Protein AF-A0A950BXN5-F1 (afdb_monomer)

Mean predicted aligned error: 14.39 Å

pLDDT: mean 83.53, std 15.26, range [41.88, 97.62]

Structure (mmCIF, N/CA/C/O backbone):
data_AF-A0A950BXN5-F1
#
_entry.id   AF-A0A950BXN5-F1
#
loop_
_atom_site.group_PDB
_atom_site.id
_atom_site.type_symbol
_atom_site.label_atom_id
_atom_site.label_alt_id
_atom_site.label_comp_id
_atom_site.label_asym_id
_atom_site.label_entity_id
_atom_site.label_seq_id
_atom_site.pdbx_PDB_ins_code
_atom_site.Cartn_x
_atom_site.Cartn_y
_atom_site.Cartn_z
_atom_site.occupancy
_atom_site.B_iso_or_equiv
_atom_site.auth_seq_id
_atom_site.auth_comp_id
_atom_site.auth_asym_id
_atom_site.auth_atom_id
_atom_site.pdbx_PDB_model_num
ATOM 1 N N . MET A 1 1 ? -5.706 -12.741 -24.088 1.00 55.06 1 MET A N 1
ATOM 2 C CA . MET A 1 1 ? -5.940 -11.316 -23.768 1.00 55.06 1 MET A CA 1
ATOM 3 C C . MET A 1 1 ? -4.566 -10.677 -23.609 1.00 55.06 1 MET A C 1
ATOM 5 O O . MET A 1 1 ? -3.780 -11.213 -22.836 1.00 55.06 1 MET A O 1
ATOM 9 N N . MET A 1 2 ? -4.223 -9.656 -24.397 1.00 66.12 2 MET A N 1
ATOM 10 C CA . MET A 1 2 ? -2.926 -8.974 -24.275 1.00 66.12 2 MET A CA 1
ATOM 11 C C . MET A 1 2 ? -2.926 -8.152 -22.983 1.00 66.12 2 MET A C 1
ATOM 13 O O . MET A 1 2 ? -3.898 -7.453 -22.706 1.00 66.12 2 MET A O 1
ATOM 17 N N . LYS A 1 3 ? -1.883 -8.296 -22.162 1.00 70.12 3 LYS A N 1
ATOM 18 C CA . LYS A 1 3 ? -1.741 -7.557 -20.900 1.00 70.12 3 LYS A CA 1
ATOM 19 C C . LYS A 1 3 ? -0.970 -6.273 -21.150 1.00 70.12 3 LYS A C 1
ATOM 21 O O . LYS A 1 3 ? 0.049 -6.331 -21.824 1.00 70.12 3 LYS A O 1
ATOM 26 N N . THR A 1 4 ? -1.409 -5.165 -20.566 1.00 80.88 4 THR A N 1
ATOM 27 C CA . THR A 1 4 ? -0.630 -3.923 -20.519 1.00 80.88 4 THR A CA 1
ATOM 28 C C . THR A 1 4 ? 0.724 -4.178 -19.858 1.00 80.88 4 THR A C 1
ATOM 30 O O . THR A 1 4 ? 0.794 -4.851 -18.828 1.00 80.88 4 THR A O 1
ATOM 33 N N . ILE A 1 5 ? 1.792 -3.651 -20.457 1.00 85.06 5 ILE A N 1
ATOM 34 C CA . ILE A 1 5 ? 3.143 -3.681 -19.890 1.00 85.06 5 ILE A CA 1
ATOM 35 C C . ILE A 1 5 ? 3.473 -2.314 -19.300 1.00 85.06 5 ILE A C 1
ATOM 37 O O . ILE A 1 5 ? 3.019 -1.291 -19.810 1.00 85.06 5 ILE A O 1
ATOM 41 N N . HIS A 1 6 ? 4.301 -2.300 -18.262 1.00 83.25 6 HIS A N 1
ATOM 42 C CA . HIS A 1 6 ? 4.883 -1.071 -17.735 1.00 83.25 6 HIS A CA 1
ATOM 43 C C . HIS A 1 6 ? 6.319 -0.951 -18.233 1.00 83.25 6 HIS A C 1
ATOM 45 O O . HIS A 1 6 ? 7.028 -1.951 -18.383 1.00 83.25 6 HIS A O 1
ATOM 51 N N . ALA A 1 7 ? 6.747 0.273 -18.506 1.00 84.69 7 ALA A N 1
ATOM 52 C CA . ALA A 1 7 ? 8.086 0.558 -18.983 1.00 84.69 7 ALA A CA 1
ATOM 53 C C . ALA A 1 7 ? 8.568 1.897 -18.434 1.00 84.69 7 ALA A C 1
ATOM 55 O O . ALA A 1 7 ? 7.769 2.786 -18.148 1.00 84.69 7 ALA A O 1
ATOM 56 N N . VAL A 1 8 ? 9.883 2.034 -18.315 1.00 84.62 8 VAL A N 1
ATOM 57 C CA . VAL A 1 8 ? 10.537 3.261 -17.862 1.00 84.62 8 VAL A CA 1
ATOM 58 C C . VAL A 1 8 ? 11.282 3.920 -19.012 1.00 84.62 8 VAL A C 1
ATOM 60 O O . VAL A 1 8 ? 11.835 3.245 -19.883 1.00 84.62 8 VAL A O 1
ATOM 63 N N . TRP A 1 9 ? 11.323 5.250 -19.006 1.00 85.25 9 TRP A N 1
ATOM 64 C CA . TRP A 1 9 ? 12.126 6.012 -19.954 1.00 85.25 9 TRP A CA 1
ATOM 65 C C . TRP A 1 9 ? 13.570 6.111 -19.456 1.00 85.25 9 TRP A C 1
ATOM 67 O O . TRP A 1 9 ? 13.847 6.778 -18.459 1.00 85.25 9 TRP A O 1
ATOM 77 N N . LYS A 1 10 ? 14.512 5.456 -20.141 1.00 78.19 10 LYS A N 1
ATOM 78 C CA . LYS A 1 10 ? 15.935 5.449 -19.774 1.00 78.19 10 LYS A CA 1
ATOM 79 C C . LYS A 1 10 ? 16.797 5.710 -20.999 1.00 78.19 10 LYS A C 1
ATOM 81 O O . LYS A 1 10 ? 16.741 4.966 -21.969 1.00 78.19 10 LYS A O 1
ATOM 86 N N . ASN A 1 11 ? 17.612 6.765 -20.953 1.00 90.81 11 ASN A N 1
ATOM 87 C CA . ASN A 1 11 ? 18.535 7.142 -22.035 1.00 90.81 11 ASN A CA 1
ATOM 88 C C . ASN A 1 11 ? 17.865 7.271 -23.418 1.00 90.81 11 ASN A C 1
ATOM 90 O O . ASN A 1 11 ? 18.434 6.865 -24.428 1.00 90.81 11 ASN A O 1
ATOM 94 N N . GLY A 1 12 ? 16.646 7.815 -23.469 1.00 91.00 12 GLY A N 1
ATOM 95 C CA . GLY A 1 12 ? 15.909 7.967 -24.726 1.00 91.00 12 GLY A CA 1
ATOM 96 C C . GLY A 1 12 ? 15.242 6.684 -25.231 1.00 91.00 12 GLY A C 1
ATOM 97 O O . GLY A 1 12 ? 14.834 6.633 -26.388 1.00 91.00 12 GLY A O 1
ATOM 98 N N . GLN A 1 13 ? 15.161 5.644 -24.396 1.00 92.81 13 GLN A N 1
ATOM 99 C CA . GLN A 1 13 ? 14.571 4.352 -24.737 1.00 92.81 13 GLN A CA 1
ATOM 100 C C . GLN A 1 13 ? 13.458 3.975 -23.757 1.00 92.81 13 GLN A C 1
ATOM 102 O O . GLN A 1 13 ? 13.534 4.276 -22.565 1.00 92.81 13 GLN A O 1
ATOM 107 N N . ILE A 1 14 ? 12.447 3.271 -24.268 1.00 90.06 14 ILE A N 1
ATOM 108 C CA . ILE A 1 14 ? 11.389 2.637 -23.477 1.00 90.06 14 ILE A CA 1
ATOM 109 C C . ILE A 1 14 ? 11.909 1.270 -23.034 1.00 90.06 14 ILE A C 1
ATOM 111 O O . ILE A 1 14 ? 12.156 0.403 -23.871 1.00 90.06 14 ILE A O 1
ATOM 115 N N . VAL A 1 15 ? 12.085 1.075 -21.730 1.00 88.06 15 VAL A N 1
ATOM 116 C CA . VAL A 1 15 ? 12.608 -0.169 -21.155 1.00 88.06 15 VAL A CA 1
ATOM 117 C C . VAL A 1 15 ? 11.495 -0.861 -20.370 1.00 88.06 15 VAL A C 1
ATOM 119 O O . VAL A 1 15 ? 11.110 -0.350 -19.318 1.00 88.06 15 VAL A O 1
ATOM 122 N N . PRO A 1 16 ? 10.959 -1.999 -20.848 1.00 88.06 16 PRO A N 1
ATOM 123 C CA . PRO A 1 16 ? 9.963 -2.767 -20.108 1.00 88.06 16 PRO A CA 1
ATOM 124 C C . PRO A 1 16 ? 10.475 -3.177 -18.725 1.00 88.06 16 PRO A C 1
ATOM 126 O O . PRO A 1 16 ? 11.631 -3.574 -18.578 1.00 88.06 16 PRO A O 1
ATOM 129 N N . THR A 1 17 ? 9.612 -3.122 -17.713 1.00 83.06 17 THR A N 1
ATOM 130 C CA . THR A 1 17 ? 9.955 -3.564 -16.350 1.00 83.06 17 THR A CA 1
ATOM 131 C C . THR A 1 17 ? 9.913 -5.086 -16.196 1.00 83.06 17 THR A C 1
ATOM 133 O O . THR A 1 17 ? 10.417 -5.625 -15.213 1.00 83.06 17 THR A O 1
ATOM 136 N N . GLN A 1 18 ? 9.325 -5.791 -17.167 1.00 80.62 18 GLN A N 1
ATOM 137 C CA . GLN A 1 18 ? 9.209 -7.249 -17.218 1.00 80.62 18 GLN A CA 1
ATOM 138 C C . GLN A 1 18 ? 9.393 -7.746 -18.663 1.00 80.62 18 GLN A C 1
ATOM 140 O O . GLN A 1 18 ? 9.170 -6.972 -19.598 1.00 80.62 18 GLN A O 1
ATOM 145 N N . PRO A 1 19 ? 9.771 -9.023 -18.875 1.00 83.25 19 PRO A N 1
ATOM 146 C CA . PRO A 1 19 ? 9.832 -9.613 -20.210 1.00 83.25 19 PRO A CA 1
ATOM 147 C C . PRO A 1 19 ? 8.496 -9.504 -20.956 1.00 83.25 19 PRO A C 1
ATOM 149 O O . PRO A 1 19 ? 7.436 -9.780 -20.392 1.00 83.25 19 PRO A O 1
ATOM 152 N N . VAL A 1 20 ? 8.559 -9.129 -22.234 1.00 87.06 20 VAL A N 1
ATOM 153 C CA . VAL A 1 20 ? 7.390 -8.949 -23.104 1.00 87.06 20 VAL A CA 1
ATOM 154 C C . VAL A 1 20 ? 7.453 -9.978 -24.221 1.00 87.06 20 VAL A C 1
ATOM 156 O O . VAL A 1 20 ? 8.403 -9.986 -24.996 1.00 87.06 20 VAL A O 1
ATOM 159 N N . ASP A 1 21 ? 6.435 -10.829 -24.300 1.00 88.62 21 ASP A N 1
ATOM 160 C CA . ASP A 1 21 ? 6.311 -11.875 -25.320 1.00 88.62 21 ASP A CA 1
ATOM 161 C C . ASP A 1 21 ? 5.147 -11.543 -26.263 1.00 88.62 21 ASP A C 1
ATOM 163 O O . ASP A 1 21 ? 4.071 -12.144 -26.220 1.00 88.62 21 ASP A O 1
ATOM 167 N N . TRP A 1 22 ? 5.313 -10.469 -27.038 1.00 88.62 22 TRP A N 1
ATOM 168 C CA . TRP A 1 22 ? 4.340 -10.050 -28.047 1.00 88.62 22 TRP A CA 1
ATOM 169 C C . TRP A 1 22 ? 4.816 -10.433 -29.449 1.00 88.62 22 TRP A C 1
ATOM 171 O O . TRP A 1 22 ? 6.018 -10.370 -29.711 1.00 88.62 22 TRP A O 1
ATOM 181 N N . PRO A 1 23 ? 3.897 -10.787 -30.371 1.00 89.75 23 PRO A N 1
ATOM 182 C CA . PRO A 1 23 ? 4.262 -11.104 -31.746 1.00 89.75 23 PRO A CA 1
ATOM 183 C C . PRO A 1 23 ? 5.030 -9.964 -32.420 1.00 89.75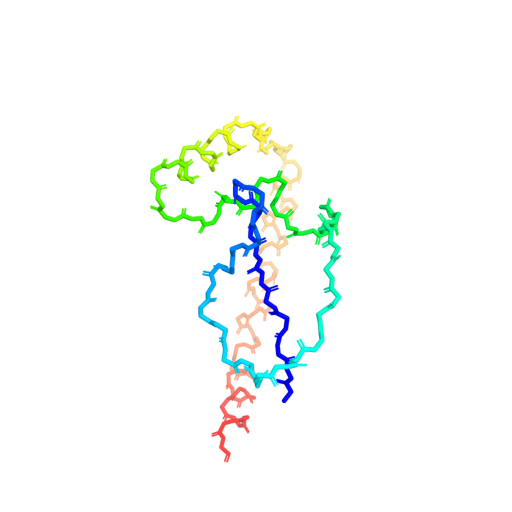 23 PRO A C 1
ATOM 185 O O . PRO A 1 23 ? 4.754 -8.781 -32.195 1.00 89.75 23 PRO A O 1
ATOM 188 N N . GLU A 1 24 ? 5.960 -10.322 -33.297 1.00 91.38 24 GLU A N 1
ATOM 189 C CA . GLU A 1 24 ? 6.697 -9.349 -34.096 1.00 91.38 24 GLU A CA 1
ATOM 190 C C . GLU A 1 24 ? 5.742 -8.492 -34.948 1.00 91.38 24 GLU A C 1
ATOM 192 O O . GLU A 1 24 ? 4.745 -8.980 -35.482 1.00 91.38 24 GLU A O 1
ATOM 197 N N . GLY A 1 25 ? 6.029 -7.191 -35.050 1.00 91.88 25 GLY A N 1
ATOM 198 C CA . GLY A 1 25 ? 5.187 -6.237 -35.777 1.00 91.88 25 GLY A CA 1
ATOM 199 C C . GLY A 1 25 ? 3.959 -5.736 -35.006 1.00 91.88 25 GLY A C 1
ATOM 200 O O . GLY A 1 25 ? 3.146 -5.011 -35.578 1.00 91.88 25 GLY A O 1
ATOM 201 N N . THR A 1 26 ? 3.816 -6.076 -33.719 1.00 90.38 26 THR A N 1
ATOM 202 C CA . THR A 1 26 ? 2.750 -5.520 -32.867 1.00 90.38 26 THR A CA 1
ATOM 203 C C . THR A 1 26 ? 2.878 -3.994 -32.782 1.00 90.38 26 THR A C 1
ATOM 205 O O . THR A 1 26 ? 3.881 -3.470 -32.299 1.00 90.38 26 THR A O 1
ATOM 208 N N . ALA A 1 27 ? 1.856 -3.273 -33.250 1.00 90.81 27 ALA A N 1
ATOM 209 C CA . ALA A 1 27 ? 1.790 -1.819 -33.148 1.00 90.81 27 ALA A CA 1
ATOM 210 C C . ALA A 1 27 ? 1.533 -1.390 -31.697 1.00 90.81 27 ALA A C 1
ATOM 212 O O . ALA A 1 27 ? 0.659 -1.945 -31.029 1.00 90.81 27 ALA A O 1
ATOM 213 N N . LEU A 1 28 ? 2.280 -0.390 -31.228 1.00 89.06 28 LEU A N 1
ATOM 214 C CA . LEU A 1 28 ? 2.218 0.096 -29.852 1.00 89.06 28 LEU A CA 1
ATOM 215 C C . LEU A 1 28 ? 1.670 1.522 -29.815 1.00 89.06 28 LEU A C 1
ATOM 217 O O . LEU A 1 28 ? 2.125 2.382 -30.568 1.00 89.06 28 LEU A O 1
ATOM 221 N N . ALA 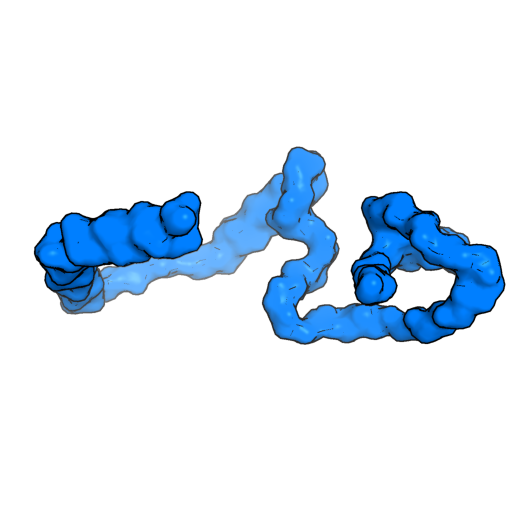A 1 29 ? 0.736 1.776 -28.903 1.00 88.38 29 ALA A N 1
ATOM 222 C CA . ALA A 1 29 ? 0.430 3.121 -28.435 1.00 88.38 29 ALA A CA 1
ATOM 223 C C . ALA A 1 29 ? 1.235 3.355 -27.154 1.00 88.38 29 ALA A C 1
ATOM 225 O O . ALA A 1 29 ? 1.186 2.533 -26.239 1.00 88.38 29 ALA A O 1
ATOM 226 N N . VAL A 1 30 ? 2.009 4.437 -27.112 1.00 87.31 30 VAL A N 1
ATOM 227 C CA . VAL A 1 30 ? 2.823 4.798 -25.949 1.00 87.31 30 VAL A CA 1
ATOM 228 C C . VAL A 1 30 ? 2.469 6.217 -25.559 1.00 87.31 30 VAL A C 1
ATOM 230 O O . VAL A 1 30 ? 2.639 7.145 -26.347 1.00 87.31 30 VAL A O 1
ATOM 233 N N . GLU A 1 31 ? 2.014 6.372 -24.329 1.00 84.62 31 GLU A N 1
ATOM 234 C CA . GLU A 1 31 ? 1.768 7.655 -23.693 1.00 84.62 31 GLU A CA 1
ATOM 235 C C . GLU A 1 31 ? 2.445 7.654 -22.317 1.00 84.62 31 GLU A C 1
ATOM 237 O O . GLU A 1 31 ? 2.520 6.599 -21.675 1.00 84.62 31 GLU A O 1
ATOM 242 N N . PRO A 1 32 ? 2.998 8.790 -21.862 1.00 81.12 32 PRO A N 1
ATOM 243 C CA . PRO A 1 32 ? 3.412 8.927 -20.475 1.00 81.12 32 PRO A CA 1
ATOM 244 C C . PRO A 1 32 ? 2.207 8.682 -19.568 1.00 81.12 32 PRO A C 1
ATOM 246 O O . PRO A 1 32 ? 1.137 9.243 -19.791 1.00 81.12 32 PRO A O 1
ATOM 249 N N . ILE A 1 33 ? 2.381 7.850 -18.546 1.00 74.56 33 ILE A N 1
ATOM 250 C CA . ILE A 1 33 ? 1.326 7.619 -17.563 1.00 74.56 33 ILE A CA 1
ATOM 251 C C . ILE A 1 33 ? 1.231 8.881 -16.697 1.00 74.56 33 ILE A C 1
ATOM 253 O O . ILE A 1 33 ? 2.174 9.201 -15.974 1.00 74.56 33 ILE A O 1
ATOM 257 N N . GLU A 1 34 ? 0.112 9.606 -16.788 1.00 65.44 34 GLU A N 1
ATOM 258 C CA . GLU A 1 34 ? -0.206 10.683 -15.849 1.00 65.44 34 GLU A CA 1
ATOM 259 C C . GLU A 1 34 ? -0.544 10.061 -14.491 1.00 65.44 34 GLU A C 1
ATOM 261 O O . GLU A 1 34 ? -1.465 9.259 -14.345 1.00 65.44 34 GLU A O 1
ATOM 266 N N . GLU A 1 35 ? 0.269 10.404 -13.502 1.00 55.12 35 GLU A N 1
ATOM 267 C CA . GLU A 1 35 ? 0.298 9.855 -12.153 1.00 55.12 35 GLU A CA 1
ATOM 268 C C . GLU A 1 35 ? -0.971 10.254 -11.378 1.00 55.12 35 GLU A C 1
ATOM 270 O O . GLU A 1 35 ? -1.003 11.226 -10.628 1.00 55.12 35 GLU A O 1
ATOM 275 N N . SER A 1 36 ? -2.083 9.563 -11.625 1.00 49.00 36 SER A N 1
ATOM 276 C CA . SER A 1 36 ? -3.368 9.928 -11.035 1.00 49.00 36 SER A CA 1
ATOM 277 C C . SER A 1 36 ? -4.219 8.695 -10.760 1.00 49.00 36 SER A C 1
ATOM 279 O O . SER A 1 36 ? -4.717 8.043 -11.673 1.00 49.00 36 SER A O 1
ATOM 281 N N . LEU A 1 37 ? -4.421 8.465 -9.455 1.00 41.88 37 LEU A N 1
ATOM 282 C CA . LEU A 1 37 ? -5.326 7.517 -8.793 1.00 41.88 37 LEU A CA 1
ATOM 283 C C . LEU A 1 37 ? -4.667 6.183 -8.380 1.00 41.88 37 LEU A C 1
ATOM 285 O O . LEU A 1 37 ? -4.728 5.167 -9.062 1.00 41.88 37 LEU A O 1
ATOM 289 N N . VAL A 1 38 ? -4.124 6.199 -7.154 1.00 44.16 38 VAL A N 1
ATOM 290 C CA . VAL A 1 38 ? -3.660 5.054 -6.330 1.00 44.16 38 VAL A CA 1
ATOM 291 C C . VAL A 1 38 ? -2.337 4.394 -6.746 1.00 44.16 38 VAL A C 1
ATOM 293 O O . VAL A 1 38 ? -1.985 3.334 -6.235 1.00 44.16 38 VAL A O 1
ATOM 296 N N . THR A 1 39 ? -1.560 5.038 -7.609 1.00 44.56 39 THR A N 1
ATOM 297 C CA . THR A 1 39 ? -0.169 4.645 -7.853 1.00 44.56 39 THR A CA 1
ATOM 298 C C . THR A 1 39 ? 0.714 5.625 -7.106 1.00 44.56 39 THR A C 1
ATOM 300 O O . THR A 1 39 ? 0.563 6.834 -7.246 1.00 44.56 39 THR A O 1
ATOM 303 N N . ASP A 1 40 ? 1.545 5.078 -6.233 1.00 48.03 40 ASP A N 1
ATOM 304 C CA . ASP A 1 40 ? 2.694 5.734 -5.633 1.00 48.03 40 ASP A CA 1
ATOM 305 C C . ASP A 1 40 ? 3.259 6.900 -6.484 1.00 48.03 40 ASP A C 1
ATOM 307 O O . ASP A 1 40 ? 3.706 6.640 -7.603 1.00 48.03 40 ASP A O 1
ATOM 311 N N . PRO A 1 41 ? 3.289 8.142 -5.959 1.00 45.53 41 PRO A N 1
ATOM 312 C CA . PRO A 1 41 ? 3.798 9.329 -6.656 1.00 45.53 41 PRO A CA 1
ATOM 313 C C . PRO A 1 41 ? 5.305 9.308 -6.994 1.00 45.53 41 PRO A C 1
ATOM 315 O O . PRO A 1 41 ? 5.871 10.323 -7.397 1.00 45.53 41 PRO A O 1
ATOM 318 N N . GLN A 1 42 ? 6.012 8.213 -6.700 1.00 49.16 42 GLN A N 1
ATOM 319 C CA . GLN A 1 42 ? 7.393 7.961 -7.117 1.00 49.16 42 GLN A CA 1
ATOM 320 C C . GLN A 1 42 ? 7.597 6.573 -7.757 1.00 49.16 42 GLN A C 1
ATOM 322 O O . GLN A 1 42 ? 8.727 6.237 -8.115 1.00 49.16 42 GLN A O 1
ATOM 327 N N . GLY A 1 43 ? 6.534 5.772 -7.911 1.00 45.00 43 GLY A N 1
ATOM 328 C CA . GLY A 1 43 ? 6.558 4.443 -8.536 1.00 45.00 43 GLY A CA 1
ATOM 329 C C . GLY A 1 43 ? 7.471 3.384 -7.890 1.00 45.00 43 GLY A C 1
ATOM 330 O O . GLY A 1 43 ? 7.788 2.400 -8.555 1.00 45.00 43 GLY A O 1
ATOM 331 N N . ASP A 1 44 ? 7.922 3.570 -6.645 1.00 51.62 44 ASP A N 1
ATOM 332 C CA . ASP A 1 44 ? 8.954 2.767 -5.985 1.00 51.62 44 ASP A CA 1
ATOM 333 C C . ASP A 1 44 ? 8.909 2.763 -4.419 1.00 51.62 44 ASP A C 1
ATOM 335 O O . ASP A 1 44 ? 9.933 2.725 -3.739 1.00 51.62 44 ASP A O 1
ATOM 339 N N . LEU A 1 45 ? 7.728 2.848 -3.800 1.00 49.47 45 LEU A N 1
ATOM 340 C CA . LEU A 1 45 ? 7.455 2.730 -2.352 1.00 49.47 45 LEU A CA 1
ATOM 341 C C . LEU A 1 45 ? 7.163 1.279 -1.938 1.00 49.47 45 LEU A C 1
ATOM 343 O O . LEU A 1 45 ? 7.032 0.994 -0.751 1.00 49.47 45 LEU A O 1
ATOM 347 N N . LEU A 1 46 ? 7.032 0.371 -2.908 1.00 53.9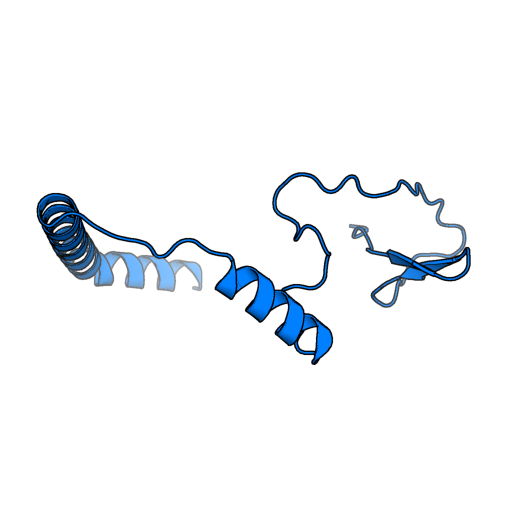7 46 LEU A N 1
ATOM 348 C CA . LEU A 1 46 ? 6.743 -1.054 -2.704 1.00 53.97 46 LEU A CA 1
ATOM 349 C C . LEU A 1 46 ? 7.920 -1.967 -3.096 1.00 53.97 46 LEU A C 1
ATOM 351 O O . LEU A 1 46 ? 7.752 -3.185 -3.132 1.00 53.97 46 LEU A O 1
ATOM 355 N N . GLY A 1 47 ? 9.083 -1.401 -3.434 1.00 62.53 47 GLY A N 1
ATOM 356 C CA . GLY A 1 47 ? 10.306 -2.161 -3.690 1.00 62.53 47 GLY A CA 1
ATOM 357 C C . GLY A 1 47 ? 11.001 -2.597 -2.394 1.00 62.53 47 GLY A C 1
ATOM 358 O O . GLY A 1 47 ? 10.980 -1.883 -1.394 1.00 62.53 47 GLY A O 1
ATOM 359 N N . ASP A 1 48 ? 11.664 -3.755 -2.425 1.00 73.69 48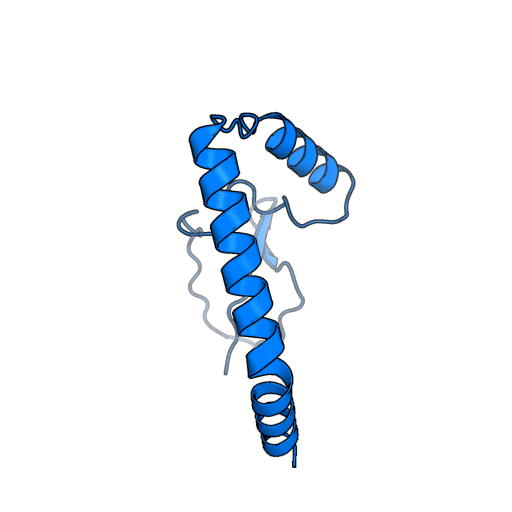 ASP A N 1
ATOM 360 C CA . ASP A 1 48 ? 12.457 -4.278 -1.297 1.00 73.69 48 ASP A CA 1
ATOM 361 C C . ASP A 1 48 ? 13.942 -3.852 -1.356 1.00 73.69 48 ASP A C 1
ATOM 363 O O . ASP A 1 48 ? 14.761 -4.282 -0.540 1.00 73.69 48 ASP A O 1
ATOM 367 N N . ASP A 1 49 ? 14.339 -3.035 -2.339 1.00 79.62 49 ASP A N 1
ATOM 368 C CA . ASP A 1 49 ? 15.708 -2.529 -2.440 1.00 79.62 49 ASP A CA 1
ATOM 369 C C . ASP A 1 49 ? 15.975 -1.377 -1.442 1.00 79.62 49 ASP A C 1
ATOM 371 O O . ASP A 1 49 ? 15.045 -0.711 -0.974 1.00 79.62 49 ASP A O 1
ATOM 375 N N . PRO A 1 50 ? 17.250 -1.087 -1.113 1.00 82.62 50 PRO A N 1
ATOM 376 C CA . PRO A 1 50 ? 17.580 -0.069 -0.117 1.00 82.62 50 PRO A CA 1
ATOM 377 C C . PRO A 1 50 ? 17.045 1.339 -0.417 1.00 82.62 50 PRO A C 1
ATOM 379 O O . PRO A 1 50 ? 16.774 2.086 0.524 1.00 82.62 50 PRO A O 1
ATOM 382 N N . ALA A 1 51 ? 16.901 1.726 -1.690 1.00 77.50 51 ALA A N 1
ATOM 383 C CA . ALA A 1 51 ? 16.384 3.047 -2.045 1.00 77.50 51 ALA A CA 1
ATOM 384 C C . ALA A 1 51 ? 14.866 3.125 -1.824 1.00 77.50 51 ALA A C 1
ATOM 386 O O . ALA A 1 51 ? 14.375 4.132 -1.308 1.00 77.50 51 ALA A O 1
ATOM 387 N N . SER A 1 52 ? 14.145 2.046 -2.127 1.00 75.94 52 SER A N 1
ATOM 388 C CA . SER A 1 52 ? 12.710 1.900 -1.847 1.00 75.94 52 SER A CA 1
ATOM 389 C C . SER A 1 52 ? 12.386 1.923 -0.373 1.00 75.94 52 SER A C 1
ATOM 391 O O . SER A 1 52 ? 11.534 2.704 0.055 1.00 75.94 52 SER A O 1
ATOM 393 N N . ILE A 1 53 ? 13.150 1.180 0.424 1.00 82.00 53 ILE A N 1
ATOM 394 C CA . ILE A 1 53 ? 13.015 1.202 1.880 1.00 82.00 53 ILE A CA 1
ATOM 395 C C . ILE A 1 53 ? 13.241 2.625 2.416 1.00 82.00 53 ILE A C 1
ATOM 397 O O . ILE A 1 53 ? 12.462 3.104 3.239 1.00 82.00 53 ILE A O 1
ATOM 401 N N . ALA A 1 54 ? 14.265 3.334 1.928 1.00 85.81 54 ALA A N 1
ATOM 402 C CA . ALA A 1 54 ? 14.554 4.698 2.372 1.00 85.81 54 ALA A CA 1
ATOM 403 C C . ALA A 1 54 ? 13.426 5.690 2.036 1.00 85.81 54 ALA A C 1
ATOM 405 O O . ALA A 1 54 ? 13.082 6.524 2.876 1.00 8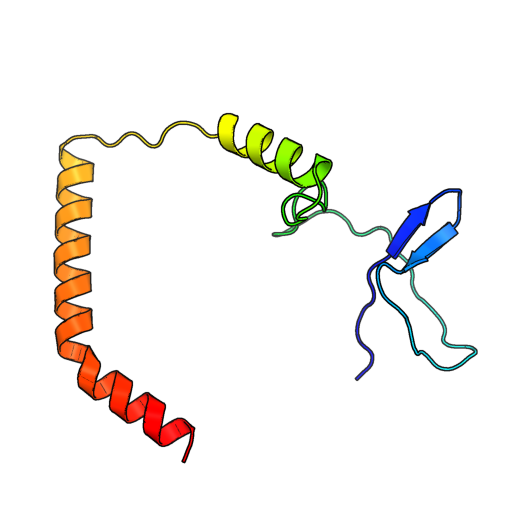5.81 54 ALA A O 1
ATOM 406 N N . ARG A 1 55 ? 12.820 5.596 0.844 1.00 81.06 55 ARG A N 1
ATOM 407 C CA . ARG A 1 55 ? 11.662 6.429 0.476 1.00 81.06 55 ARG A CA 1
ATOM 408 C C . ARG A 1 55 ? 10.431 6.102 1.311 1.00 81.06 55 ARG A C 1
ATOM 410 O O . ARG A 1 55 ? 9.756 7.026 1.756 1.00 81.06 55 ARG A O 1
ATOM 417 N N . TRP A 1 56 ? 10.168 4.820 1.561 1.00 84.62 56 TRP A N 1
ATOM 418 C CA . TRP A 1 56 ? 9.036 4.397 2.385 1.00 84.62 56 TRP A CA 1
ATOM 419 C C . TRP A 1 56 ? 9.153 4.909 3.820 1.00 84.62 56 TRP A C 1
ATOM 421 O O . TRP A 1 56 ? 8.186 5.442 4.357 1.00 84.62 56 TRP A O 1
ATOM 431 N N . LEU A 1 57 ? 10.349 4.832 4.411 1.00 89.19 57 LEU A N 1
ATOM 432 C CA . LEU A 1 57 ? 10.615 5.390 5.738 1.00 89.19 57 LEU A CA 1
ATOM 433 C C . LEU A 1 57 ? 10.444 6.912 5.762 1.00 89.19 57 LEU A C 1
ATOM 435 O O . LEU A 1 57 ? 9.756 7.425 6.637 1.00 89.19 57 LEU A O 1
ATOM 439 N N . ALA A 1 58 ? 10.991 7.631 4.776 1.00 88.25 58 ALA A N 1
ATOM 440 C CA . ALA A 1 58 ? 10.840 9.084 4.696 1.00 88.25 58 ALA A CA 1
ATOM 441 C C . ALA A 1 58 ? 9.371 9.514 4.528 1.00 88.25 58 ALA A C 1
ATOM 443 O O . ALA A 1 58 ? 8.938 10.499 5.126 1.00 88.25 58 ALA A O 1
ATOM 444 N N . TRP A 1 59 ? 8.596 8.770 3.734 1.00 88.06 59 TRP A N 1
ATOM 445 C CA . TRP A 1 59 ? 7.158 8.981 3.605 1.00 88.06 59 TRP A CA 1
ATOM 446 C C . TRP A 1 59 ? 6.429 8.693 4.922 1.00 88.06 59 TRP A C 1
ATOM 448 O O . TRP A 1 59 ? 5.625 9.514 5.358 1.00 88.06 59 TRP A O 1
ATOM 458 N N . PHE A 1 60 ? 6.739 7.580 5.591 1.00 87.88 60 PHE A N 1
ATOM 459 C CA . PHE A 1 60 ? 6.126 7.211 6.867 1.00 87.88 60 PHE A CA 1
ATOM 460 C C . PHE A 1 60 ? 6.403 8.249 7.964 1.00 87.88 60 PHE A C 1
ATOM 462 O O . PHE A 1 60 ? 5.477 8.657 8.660 1.00 87.88 60 PHE A O 1
ATOM 469 N N . ASP A 1 61 ? 7.639 8.743 8.061 1.00 91.06 61 ASP A N 1
ATOM 470 C CA . ASP A 1 61 ? 8.034 9.791 9.012 1.00 91.06 61 ASP A CA 1
ATOM 471 C C . ASP A 1 61 ? 7.347 11.141 8.737 1.00 91.06 61 ASP A C 1
ATOM 473 O O . ASP A 1 61 ? 7.254 11.985 9.628 1.00 91.06 61 ASP A O 1
ATOM 477 N N . SER A 1 62 ? 6.853 11.359 7.512 1.00 89.31 62 SER A N 1
ATOM 478 C CA . SER A 1 62 ? 6.104 12.568 7.149 1.00 89.31 62 SER A CA 1
ATOM 479 C C . SER A 1 62 ? 4.636 12.543 7.590 1.00 89.31 62 SER A C 1
ATOM 481 O O . SER A 1 62 ? 3.972 13.581 7.554 1.00 89.31 62 SER A O 1
ATOM 483 N N . LEU A 1 63 ? 4.114 11.379 7.989 1.00 91.50 63 LEU A N 1
ATOM 484 C CA . LEU A 1 63 ? 2.721 11.238 8.398 1.00 91.50 63 LEU A CA 1
ATOM 485 C C . LEU A 1 63 ? 2.490 11.899 9.759 1.00 91.50 63 LEU A C 1
ATOM 487 O O . LEU A 1 63 ? 3.235 11.689 10.716 1.00 91.50 63 LEU A O 1
ATOM 491 N N . GLU A 1 64 ? 1.407 12.666 9.865 1.00 92.00 64 GLU A N 1
ATOM 492 C CA . GLU A 1 64 ? 0.993 13.223 11.148 1.00 92.00 64 GLU A CA 1
ATOM 493 C C . GLU A 1 64 ? 0.569 12.091 12.102 1.00 92.00 64 GLU A C 1
ATOM 495 O O . GLU A 1 64 ? -0.208 11.210 11.706 1.00 92.00 64 GLU A O 1
ATOM 500 N N . PRO A 1 65 ? 1.043 12.088 13.364 1.00 89.00 65 PRO A N 1
ATOM 501 C CA . PRO A 1 65 ? 0.607 11.105 14.339 1.00 89.00 65 PRO A CA 1
ATOM 502 C C . PRO A 1 65 ? -0.909 11.147 14.528 1.00 89.00 65 PRO A C 1
ATOM 504 O O . PRO A 1 65 ? -1.483 12.176 14.886 1.00 89.00 65 PRO A O 1
ATOM 507 N N . LEU A 1 66 ? -1.559 9.996 14.353 1.00 88.88 66 LEU A N 1
ATOM 508 C CA . LEU A 1 66 ? -2.980 9.866 14.643 1.00 88.88 66 LEU A CA 1
ATOM 509 C C . LEU A 1 66 ? -3.212 10.046 16.148 1.00 88.88 66 LEU A C 1
ATOM 511 O O . LEU A 1 66 ? -2.851 9.183 16.952 1.00 88.88 66 LEU A O 1
ATOM 515 N N . SER A 1 67 ? -3.829 11.163 16.520 1.00 92.25 67 SER A N 1
ATOM 516 C CA . SER A 1 67 ? -4.250 11.451 17.887 1.00 92.25 67 SER A CA 1
ATOM 517 C C . SER A 1 67 ? -5.766 11.331 18.000 1.00 92.25 67 SER A C 1
ATOM 519 O O . SER A 1 67 ? -6.502 11.743 17.109 1.00 92.25 67 SER A O 1
ATOM 521 N N . PHE A 1 68 ? -6.227 10.724 19.091 1.00 93.69 68 PHE A N 1
ATOM 522 C CA . PHE A 1 68 ? -7.646 10.613 19.408 1.00 93.69 68 PHE A CA 1
ATOM 523 C C . PHE A 1 68 ? -7.948 11.411 20.668 1.00 93.69 68 PHE A C 1
ATOM 525 O O . PHE A 1 68 ? -7.190 11.361 21.642 1.00 93.69 68 PHE A O 1
ATOM 532 N N . THR A 1 69 ? -9.093 12.084 20.680 1.00 96.19 69 THR A N 1
ATOM 533 C CA . THR A 1 69 ? -9.703 12.529 21.934 1.00 96.19 69 THR A CA 1
ATOM 534 C C . THR A 1 69 ? -10.169 11.316 22.756 1.00 96.19 69 THR A C 1
ATOM 536 O O . THR A 1 69 ? -10.416 10.240 22.194 1.00 96.19 69 THR A O 1
ATOM 539 N N . PRO A 1 70 ? -10.314 11.444 24.090 1.00 97.06 70 PRO A N 1
ATOM 540 C CA . PRO A 1 70 ? -10.828 10.358 24.927 1.00 97.06 70 PRO A CA 1
ATOM 541 C C . PRO A 1 70 ? -12.186 9.813 24.457 1.00 97.06 70 PRO A C 1
ATOM 543 O O . PRO A 1 70 ? -12.434 8.606 24.516 1.00 97.06 70 PRO A O 1
ATOM 546 N N . GLU A 1 71 ? -13.056 10.689 23.959 1.00 96.94 71 GLU A N 1
ATOM 547 C CA . GLU A 1 71 ? -14.381 10.354 23.445 1.00 96.94 71 GLU A CA 1
ATOM 548 C C . GLU A 1 71 ? -14.295 9.543 22.147 1.00 96.94 71 GLU A C 1
ATOM 550 O O . GLU A 1 71 ? -14.950 8.503 22.019 1.00 96.94 71 GLU A O 1
ATOM 555 N N . GLU A 1 72 ? -13.456 9.969 21.200 1.00 96.75 72 GLU A N 1
ATOM 556 C CA . GLU A 1 72 ? -13.240 9.245 19.944 1.00 96.75 72 GLU A CA 1
ATOM 557 C C . GLU A 1 72 ? -12.593 7.880 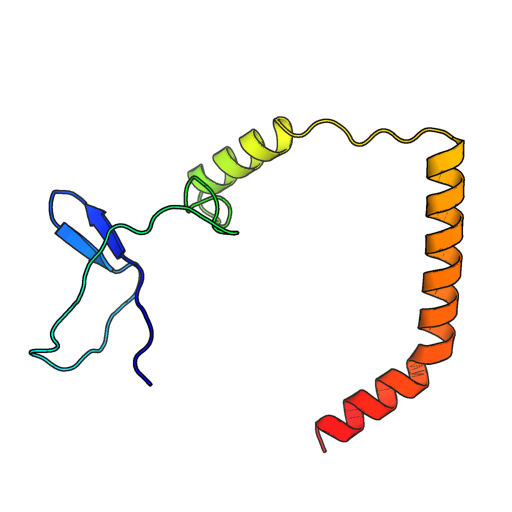20.189 1.00 96.75 72 GLU A C 1
ATOM 559 O O . GLU A 1 72 ? -12.997 6.882 19.587 1.00 96.75 72 GLU A O 1
ATOM 564 N N . GLU A 1 73 ? -11.638 7.794 21.118 1.00 96.25 73 GLU A N 1
ATOM 565 C CA . GLU A 1 73 ? -11.011 6.524 21.472 1.00 96.25 73 GLU A CA 1
ATOM 566 C C . GLU A 1 73 ? -12.032 5.554 22.097 1.00 96.25 73 GLU A C 1
ATOM 568 O O . GLU A 1 73 ? -12.035 4.355 21.789 1.00 96.25 73 GLU A O 1
ATOM 573 N N . ALA A 1 74 ? -12.931 6.054 22.952 1.00 97.25 74 ALA A N 1
ATOM 574 C CA . ALA A 1 74 ? -14.005 5.258 23.540 1.00 97.25 74 ALA A CA 1
ATOM 575 C C . ALA A 1 74 ? -14.992 4.757 22.474 1.00 97.25 74 ALA A C 1
ATOM 577 O O . ALA A 1 74 ? -15.318 3.563 22.457 1.00 97.25 74 ALA A O 1
ATOM 578 N N . ALA A 1 75 ? -15.411 5.630 21.553 1.00 97.38 75 ALA A N 1
ATOM 579 C CA . ALA A 1 75 ? -16.285 5.273 20.438 1.00 97.38 75 ALA A CA 1
ATOM 580 C C . ALA A 1 75 ? -15.637 4.217 19.530 1.00 97.38 75 ALA A C 1
ATOM 582 O O . ALA A 1 75 ? -16.252 3.197 19.208 1.00 97.38 75 ALA A O 1
ATOM 583 N N . TRP A 1 76 ? -14.359 4.395 19.191 1.00 96.06 76 TRP A N 1
ATOM 584 C CA . TRP A 1 76 ? -13.605 3.440 18.385 1.00 96.06 76 TRP A CA 1
ATOM 585 C C . TRP A 1 76 ? -13.462 2.078 19.077 1.00 96.06 76 TRP A C 1
ATOM 587 O O . TRP A 1 76 ? -13.669 1.028 18.460 1.00 96.06 76 TRP A O 1
ATOM 597 N N . LYS A 1 77 ? -13.163 2.060 20.383 1.00 97.19 77 LYS A N 1
ATOM 598 C CA . LYS A 1 77 ? -13.099 0.824 21.181 1.00 97.19 77 LYS A CA 1
ATOM 599 C C . LYS A 1 77 ? -14.452 0.112 21.239 1.00 97.19 77 LYS A C 1
ATOM 601 O O . LYS A 1 77 ? -14.471 -1.119 21.185 1.00 97.19 77 LYS A O 1
ATOM 606 N N . ALA A 1 78 ? -15.558 0.846 21.353 1.00 97.50 78 ALA A N 1
ATOM 607 C CA . ALA A 1 78 ? -16.903 0.274 21.346 1.00 97.50 78 ALA A CA 1
ATOM 608 C C . ALA A 1 78 ? -17.224 -0.369 19.988 1.00 97.50 78 ALA A C 1
ATOM 610 O O . ALA A 1 78 ? -17.539 -1.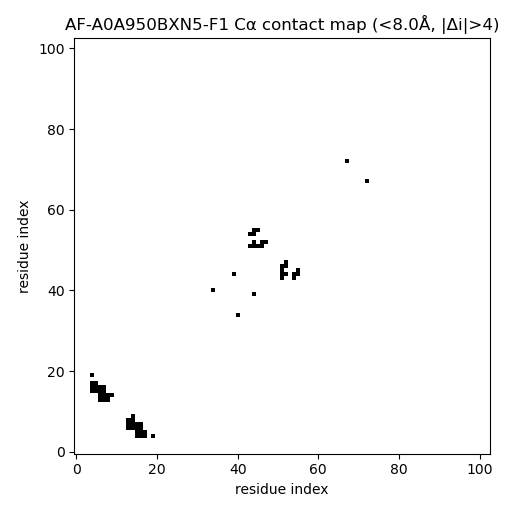559 19.940 1.00 97.50 78 ALA A O 1
ATOM 611 N N . ALA A 1 79 ? -17.006 0.364 18.891 1.00 96.81 79 ALA A N 1
ATOM 612 C CA . ALA A 1 79 ? -17.211 -0.136 17.533 1.00 96.81 79 ALA A CA 1
ATOM 613 C C . ALA A 1 79 ? -16.365 -1.388 17.238 1.00 96.81 79 ALA A C 1
ATOM 615 O O . ALA A 1 79 ? -16.852 -2.355 16.650 1.00 96.81 79 ALA A O 1
ATOM 616 N N . ARG A 1 80 ? -15.105 -1.433 17.704 1.00 97.31 80 ARG A N 1
ATOM 617 C CA . ARG A 1 80 ? -14.257 -2.630 17.564 1.00 97.31 80 ARG A CA 1
ATOM 618 C C . ARG A 1 80 ? -14.786 -3.838 18.333 1.00 97.31 80 ARG A C 1
ATOM 620 O O . ARG A 1 80 ? -14.645 -4.961 17.851 1.00 97.31 80 ARG A O 1
ATOM 627 N N . ARG A 1 81 ? -15.361 -3.644 19.524 1.00 97.44 81 ARG A N 1
ATOM 628 C CA . ARG A 1 81 ? -15.966 -4.748 20.291 1.00 97.44 81 ARG A CA 1
ATOM 629 C C . ARG A 1 81 ? -17.192 -5.289 19.568 1.00 97.44 81 ARG A C 1
ATOM 631 O O . ARG A 1 81 ? -17.260 -6.493 19.356 1.00 97.44 81 ARG A O 1
ATOM 638 N N . GLU A 1 82 ? -18.080 -4.403 19.132 1.00 97.38 82 GLU A N 1
ATOM 639 C CA . GLU A 1 82 ? -19.286 -4.774 18.393 1.00 97.38 82 GLU A CA 1
ATOM 640 C C . GLU A 1 82 ? -18.947 -5.524 17.099 1.00 97.38 82 GLU A C 1
ATOM 642 O O . GLU A 1 82 ? -19.473 -6.611 16.859 1.00 97.38 82 GLU A O 1
ATOM 647 N N . ARG A 1 83 ? -18.000 -5.004 16.300 1.00 95.50 83 ARG A N 1
ATOM 648 C CA . ARG A 1 83 ? -17.546 -5.672 15.073 1.00 95.50 83 ARG A CA 1
ATOM 649 C C . ARG A 1 83 ? -17.005 -7.067 15.363 1.00 95.50 83 ARG A C 1
ATOM 651 O O . ARG A 1 83 ? -17.407 -8.009 14.690 1.00 95.50 83 ARG A O 1
ATOM 658 N N . ARG A 1 84 ? -16.130 -7.207 16.361 1.00 96.62 84 ARG A N 1
ATOM 659 C CA . ARG A 1 84 ? -15.560 -8.504 16.743 1.00 96.62 84 ARG A CA 1
ATOM 660 C C . ARG A 1 84 ? -16.649 -9.495 17.152 1.00 96.62 84 ARG A C 1
ATOM 662 O O . ARG A 1 84 ? -16.579 -10.662 16.781 1.00 96.62 84 ARG A O 1
ATOM 669 N N . ASP A 1 85 ? -17.622 -9.061 17.946 1.00 97.62 85 ASP A N 1
ATOM 670 C CA . ASP A 1 85 ? -18.670 -9.952 18.450 1.00 97.62 85 ASP A CA 1
ATOM 671 C C . ASP A 1 85 ? -19.611 -10.380 17.313 1.00 97.62 85 ASP A C 1
ATOM 673 O O . ASP A 1 85 ? -19.947 -11.561 17.199 1.00 97.62 85 ASP A O 1
ATOM 677 N N . TRP A 1 86 ? -19.919 -9.461 16.391 1.00 96.69 86 TRP A N 1
ATOM 678 C CA . TRP A 1 86 ? -20.603 -9.781 15.140 1.00 96.69 86 TRP A CA 1
ATOM 679 C C . TRP A 1 86 ? -19.814 -10.794 14.296 1.00 96.69 86 TRP A C 1
ATOM 681 O O . TRP A 1 86 ? -20.375 -11.811 13.888 1.00 96.69 86 TRP A O 1
ATOM 691 N N . GLU A 1 87 ? -18.514 -10.569 14.075 1.00 95.31 87 GLU A N 1
ATOM 692 C CA . GLU A 1 87 ? -17.650 -11.465 13.292 1.00 95.31 87 GLU A CA 1
ATOM 693 C C . GLU A 1 87 ? -17.599 -12.869 13.889 1.00 95.31 87 GLU A C 1
ATOM 695 O O . GLU A 1 87 ? -17.768 -13.845 13.162 1.00 95.31 87 GLU A O 1
ATOM 700 N N . LYS A 1 88 ? -17.438 -12.974 15.213 1.00 96.12 88 LYS A N 1
ATOM 701 C CA . LYS A 1 88 ? -17.452 -14.258 15.922 1.00 96.12 88 LYS A CA 1
ATOM 702 C C . LYS A 1 88 ? -18.783 -14.983 15.757 1.00 96.12 88 LYS A C 1
ATOM 704 O O . LYS A 1 88 ? -18.777 -16.165 15.443 1.00 96.12 88 LYS A O 1
ATOM 709 N N . SER A 1 89 ? -19.911 -14.287 15.914 1.00 96.56 89 SER A N 1
ATOM 710 C CA . SER A 1 89 ? -21.237 -14.908 15.755 1.00 96.56 89 SER A CA 1
ATOM 711 C C . SER A 1 89 ? -21.512 -15.418 14.334 1.00 96.56 89 SER A C 1
ATOM 713 O O . SER A 1 89 ? -22.302 -16.335 14.146 1.00 96.56 89 SER A O 1
ATOM 715 N N . ARG A 1 90 ? -20.855 -14.823 13.332 1.00 95.06 90 ARG A N 1
ATOM 716 C CA . ARG A 1 90 ? -21.011 -15.137 11.904 1.00 95.06 90 ARG A CA 1
ATOM 717 C C . ARG A 1 90 ? -19.946 -16.096 11.380 1.00 95.06 90 ARG A C 1
ATOM 719 O O . ARG A 1 90 ? -19.997 -16.453 10.204 1.00 95.06 90 ARG A O 1
ATOM 726 N N . PHE A 1 91 ? -18.958 -16.448 12.200 1.00 94.62 91 PHE A N 1
ATOM 727 C CA . PHE A 1 91 ? -17.762 -17.145 11.745 1.00 94.62 91 PHE A CA 1
ATOM 728 C C . PHE A 1 91 ? -18.104 -18.490 11.102 1.00 94.62 91 PHE A C 1
ATOM 730 O O . PHE A 1 91 ? -17.731 -18.708 9.952 1.00 94.62 91 PHE A O 1
ATOM 737 N N . ASP A 1 92 ? -18.879 -19.330 11.791 1.00 95.88 92 ASP A N 1
ATOM 738 C CA . ASP A 1 92 ? -19.222 -20.672 11.310 1.00 95.88 92 ASP A CA 1
ATOM 739 C C . ASP A 1 92 ? -20.029 -20.618 10.002 1.00 95.88 92 ASP A C 1
ATOM 741 O O . ASP A 1 92 ? -19.677 -21.283 9.030 1.00 95.88 92 ASP A O 1
ATOM 745 N N . GLU A 1 93 ? -21.044 -19.745 9.921 1.00 95.25 93 GLU A N 1
ATOM 746 C CA . GLU A 1 93 ? -21.839 -19.527 8.697 1.00 95.25 93 GLU A CA 1
ATOM 747 C C . GLU A 1 93 ? -20.942 -19.146 7.507 1.00 95.25 93 GLU A C 1
ATOM 749 O O . GLU A 1 93 ? -21.081 -19.668 6.399 1.00 95.25 93 GLU A O 1
ATOM 754 N N . ARG A 1 94 ? -19.998 -18.223 7.729 1.00 91.00 94 ARG A N 1
ATOM 755 C CA . ARG A 1 94 ? -19.085 -17.747 6.683 1.00 91.00 94 ARG A CA 1
ATOM 756 C C . ARG A 1 94 ? -18.052 -18.800 6.298 1.00 91.00 94 ARG A C 1
ATOM 758 O O . ARG A 1 94 ? -17.716 -18.883 5.119 1.00 91.00 94 ARG A O 1
ATOM 765 N N . ALA A 1 95 ? -17.556 -19.572 7.261 1.00 93.44 95 ALA A N 1
ATOM 766 C CA . ALA A 1 95 ? -16.598 -20.644 7.027 1.00 93.44 95 ALA A CA 1
ATOM 767 C C . ALA A 1 95 ? -17.221 -21.763 6.184 1.00 93.44 95 ALA A C 1
ATOM 769 O O . ALA A 1 95 ? -16.619 -22.183 5.198 1.00 93.44 95 ALA A O 1
ATOM 770 N N . GLU A 1 96 ? -18.444 -22.185 6.507 1.00 95.00 96 GLU A N 1
ATOM 771 C CA . GLU A 1 96 ? -19.161 -23.199 5.726 1.00 95.00 96 GLU A CA 1
ATOM 772 C C . GLU A 1 96 ? -19.516 -22.699 4.323 1.00 95.00 96 GLU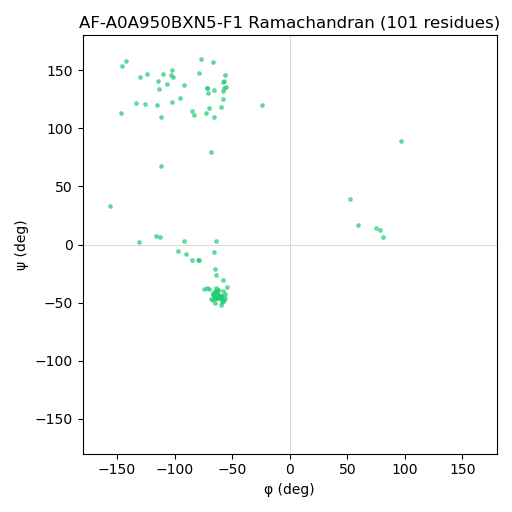 A C 1
ATOM 774 O O . GLU A 1 96 ? -19.279 -23.404 3.342 1.00 95.00 96 GLU A O 1
ATOM 779 N N . ARG A 1 97 ? -19.977 -21.444 4.186 1.00 93.38 97 ARG A N 1
ATOM 780 C CA . ARG A 1 97 ? -20.179 -20.836 2.859 1.00 93.38 97 ARG A CA 1
ATOM 781 C C . ARG A 1 97 ? -18.895 -20.858 2.028 1.00 93.38 97 ARG A C 1
ATOM 783 O O . ARG A 1 97 ? -18.964 -21.129 0.836 1.00 93.38 97 ARG A O 1
ATOM 790 N N . LEU A 1 98 ? -17.750 -20.546 2.637 1.00 92.94 98 LEU A N 1
ATOM 791 C CA . LEU A 1 98 ? -16.471 -20.516 1.934 1.00 92.94 98 LEU A CA 1
ATOM 792 C C . LEU A 1 98 ? -16.052 -21.914 1.470 1.00 92.94 98 LEU A C 1
ATOM 794 O O . LEU A 1 98 ? -15.629 -22.048 0.329 1.00 92.94 98 LEU A O 1
ATOM 798 N N . LYS A 1 99 ? -16.200 -22.948 2.310 1.00 93.06 99 LYS A N 1
ATOM 799 C CA . LYS A 1 99 ? -15.900 -24.339 1.926 1.00 93.06 99 LYS A CA 1
ATOM 800 C C . LYS A 1 99 ? -16.710 -24.775 0.706 1.00 93.06 99 LYS A C 1
ATOM 802 O O . LYS A 1 99 ? -16.122 -25.235 -0.265 1.00 93.06 99 LYS A O 1
ATOM 807 N N . GLY A 1 100 ? -18.020 -24.520 0.710 1.00 91.50 100 GLY A N 1
ATOM 808 C CA . GLY A 1 100 ? -18.906 -24.882 -0.401 1.00 91.50 100 GLY A CA 1
ATOM 809 C C . GLY A 1 100 ? -18.651 -24.135 -1.719 1.00 91.50 100 GLY A C 1
ATOM 810 O O . GLY A 1 100 ? -19.282 -24.453 -2.717 1.00 91.50 100 GLY A O 1
ATOM 811 N N . MET A 1 101 ? -17.762 -23.135 -1.753 1.00 91.81 101 MET A N 1
ATOM 812 C CA . MET A 1 101 ? -17.332 -22.491 -3.005 1.00 91.81 101 MET A CA 1
ATOM 813 C C . MET A 1 101 ? -16.180 -23.232 -3.701 1.00 91.81 101 MET A C 1
ATOM 815 O O . MET A 1 101 ? -15.874 -22.912 -4.849 1.00 91.81 101 MET A O 1
ATOM 819 N N . PHE A 1 102 ? -15.518 -24.164 -3.010 1.00 84.75 102 PHE A N 1
ATOM 820 C CA . PHE A 1 102 ? -14.350 -24.900 -3.505 1.00 84.75 102 PHE A CA 1
ATOM 821 C C . PHE A 1 102 ? -14.598 -26.412 -3.649 1.00 84.75 102 PHE A C 1
ATOM 823 O O . PHE A 1 102 ? -13.654 -27.151 -3.934 1.00 84.75 102 PHE A O 1
ATOM 830 N N . GLU A 1 103 ? -15.844 -26.852 -3.468 1.00 70.31 103 GLU A N 1
ATOM 831 C CA . GLU A 1 103 ? -16.355 -28.200 -3.772 1.00 70.31 103 GLU A CA 1
ATOM 832 C C . GLU A 1 103 ? -17.214 -28.161 -5.042 1.00 70.31 103 GLU A C 1
ATOM 834 O O . GLU A 1 103 ? -17.117 -29.120 -5.842 1.00 70.31 103 GLU A O 1
#

Secondary structure (DSSP, 8-state):
-PPPPPEEEET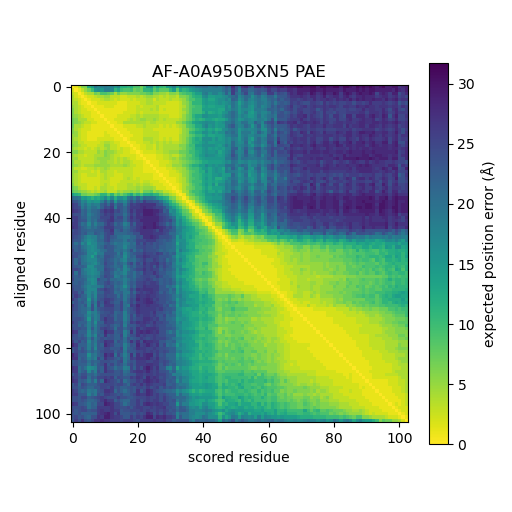TEEEESS---PPTT-----------SSS-TTS-SS--SHHHHHHHHHHHHTSPP----HHHHHHHHHHHHHHHHHHHHHHHHHHHHHHTT--

Radius of gyration: 23.28 Å; Cα contacts (8 Å, |Δi|>4): 32; chains: 1; bounding box: 40×41×61 Å

Foldseek 3Di:
DQDDFQFDQDPNDTHTPDDDDDDPPDDDDDDPDDPDDPQDPVNQCPDPDPVNVVVVVVVVVPDDDDDDDPVRVVVVVVVVVVVVVVCVVCVVVVVVVVVVVVD

Sequence (103 aa):
MMKTIHAVWKNGQIVPTQPVDWPEGTALAVEPIEESLVTDPQGDLLGDDPASIARWLAWFDSLEPLSFTPEEEAAWKAARRERRDWEKSRFDERAERLKGMFE

Solvent-accessible surface area (backbone atoms only — not comparable to full-atom values): 6893 Å² total; per-residue (Å²): 133,91,74,91,80,60,63,46,86,52,96,93,36,82,42,62,79,57,94,80,94,70,68,89,87,68,86,80,88,85,74,84,80,76,90,75,83,93,62,61,97,79,77,42,65,84,44,93,47,76,67,16,47,52,48,38,49,56,54,57,72,67,53,78,82,90,78,71,55,76,67,56,47,50,53,50,54,49,53,52,49,52,51,51,54,52,49,61,75,42,39,65,64,52,52,54,56,54,53,68,75,78,112